Protein AF-A0A086PBG3-F1 (afdb_monomer_lite)

Structure (mmCIF, N/CA/C/O backbone):
data_AF-A0A086PBG3-F1
#
_entry.id   AF-A0A086PBG3-F1
#
loop_
_atom_site.group_PDB
_atom_site.id
_atom_site.type_symbol
_atom_site.label_atom_id
_atom_site.label_alt_id
_atom_site.label_comp_id
_atom_site.label_asym_id
_atom_site.label_entity_id
_atom_site.label_seq_id
_atom_site.pdbx_PDB_ins_code
_atom_site.Cartn_x
_atom_site.Cartn_y
_atom_site.Cartn_z
_atom_site.occupancy
_atom_site.B_iso_or_equiv
_atom_site.auth_seq_id
_atom_site.auth_comp_id
_atom_site.auth_asym_id
_atom_site.auth_atom_id
_atom_site.pdbx_PDB_model_num
ATOM 1 N N . MET A 1 1 ? -16.753 13.261 4.301 1.00 66.44 1 MET A N 1
ATOM 2 C CA . MET A 1 1 ? -16.827 11.817 3.979 1.00 66.44 1 MET A CA 1
ATOM 3 C C . MET A 1 1 ? -18.068 11.256 4.667 1.00 66.44 1 MET A C 1
ATOM 5 O O . MET A 1 1 ? -18.244 11.593 5.828 1.00 66.44 1 MET A O 1
ATOM 9 N N . ASN A 1 2 ? -18.937 10.490 3.996 1.00 90.56 2 ASN A N 1
ATOM 10 C CA . ASN A 1 2 ? -20.070 9.822 4.663 1.00 90.56 2 ASN A CA 1
ATOM 11 C C . ASN A 1 2 ? -19.728 8.345 4.951 1.00 90.56 2 ASN A C 1
ATOM 13 O O . ASN A 1 2 ? -18.817 7.789 4.334 1.00 90.56 2 ASN A O 1
ATOM 17 N N . TRP A 1 3 ? -20.451 7.720 5.884 1.00 89.38 3 TRP A N 1
ATOM 18 C CA . TRP A 1 3 ? -20.206 6.333 6.300 1.00 89.38 3 TRP A CA 1
ATOM 19 C C . TRP A 1 3 ? -20.377 5.316 5.166 1.00 89.38 3 TRP A C 1
ATOM 21 O O . TRP A 1 3 ? -19.621 4.354 5.096 1.00 89.38 3 TRP A O 1
ATOM 31 N N . LEU A 1 4 ? -21.292 5.564 4.226 1.00 94.69 4 LEU A N 1
ATOM 32 C CA . LEU A 1 4 ? -21.516 4.676 3.080 1.00 94.69 4 LEU A CA 1
ATOM 33 C C . LEU A 1 4 ? -20.349 4.683 2.080 1.00 94.69 4 LEU A C 1
ATOM 35 O O . LEU A 1 4 ? -19.981 3.634 1.565 1.00 94.69 4 LEU A O 1
ATOM 39 N N . LYS A 1 5 ? -19.713 5.835 1.836 1.00 94.50 5 LYS A N 1
ATOM 40 C CA . LYS A 1 5 ? -18.488 5.918 1.020 1.00 94.50 5 LYS A CA 1
ATOM 41 C C . LYS A 1 5 ? -17.329 5.184 1.685 1.00 94.50 5 LYS A C 1
ATOM 43 O O . LYS A 1 5 ? -16.564 4.513 1.007 1.00 94.50 5 LYS A O 1
ATOM 48 N N . LEU A 1 6 ? -17.219 5.293 3.006 1.00 93.94 6 LEU A N 1
ATOM 49 C CA . LEU A 1 6 ? -16.235 4.554 3.796 1.00 93.94 6 LEU A CA 1
ATOM 50 C C . LEU A 1 6 ? -16.459 3.039 3.725 1.00 93.94 6 LEU A C 1
ATOM 52 O O . LEU A 1 6 ? -15.504 2.297 3.523 1.00 93.94 6 LEU A O 1
ATOM 56 N N . PHE A 1 7 ? -17.712 2.595 3.817 1.00 96.12 7 PHE A N 1
ATOM 57 C CA . PHE A 1 7 ? -18.082 1.192 3.644 1.00 96.12 7 PHE A CA 1
ATOM 58 C C . PHE A 1 7 ? -17.791 0.683 2.226 1.00 96.12 7 PHE A C 1
ATOM 60 O O . PHE A 1 7 ? -17.248 -0.405 2.057 1.00 96.12 7 PHE A O 1
ATOM 67 N N . SER A 1 8 ? -18.073 1.493 1.203 1.00 96.81 8 SER A N 1
ATOM 68 C CA . SER A 1 8 ? -17.727 1.171 -0.185 1.00 96.81 8 SER A CA 1
ATOM 69 C C . SER A 1 8 ? -16.217 1.005 -0.370 1.00 96.81 8 SER A C 1
ATOM 71 O O . SER A 1 8 ? -15.796 0.023 -0.969 1.00 96.81 8 SER A O 1
ATOM 73 N N . LEU A 1 9 ? -15.402 1.922 0.169 1.00 95.19 9 LEU A N 1
ATOM 74 C CA . LEU A 1 9 ? -13.936 1.827 0.116 1.00 95.19 9 LEU A CA 1
ATOM 75 C C . LEU A 1 9 ? -13.414 0.592 0.856 1.00 95.19 9 LEU A C 1
ATOM 77 O O . LEU A 1 9 ? -12.471 -0.046 0.405 1.00 95.19 9 LEU A O 1
ATOM 81 N N . TRP A 1 10 ? -14.033 0.242 1.983 1.00 96.75 10 TRP A N 1
ATOM 82 C CA . TRP A 1 10 ? -13.711 -0.970 2.734 1.00 96.75 10 TRP A CA 1
ATOM 83 C C . TRP A 1 10 ? -13.955 -2.241 1.909 1.00 96.75 10 TRP A C 1
ATOM 85 O O . TRP A 1 10 ? -13.089 -3.113 1.854 1.00 96.75 10 TRP A O 1
ATOM 95 N N . CYS A 1 11 ? -15.100 -2.318 1.224 1.00 96.88 11 CYS A N 1
ATOM 96 C CA . CYS A 1 11 ? -15.423 -3.436 0.337 1.00 96.88 11 CYS A CA 1
ATOM 97 C C . CYS A 1 11 ? -14.499 -3.477 -0.890 1.00 96.88 11 CYS A C 1
ATOM 99 O O . CYS A 1 11 ? -14.022 -4.544 -1.261 1.00 96.88 11 CYS A O 1
ATOM 101 N N . GLU A 1 12 ? -14.208 -2.322 -1.498 1.00 96.69 12 GLU A N 1
ATOM 102 C CA . GLU A 1 12 ? -13.272 -2.202 -2.626 1.00 96.69 12 GLU A CA 1
ATOM 103 C C . GLU A 1 12 ? -11.862 -2.671 -2.244 1.00 96.69 12 GLU A C 1
ATOM 105 O O . GLU A 1 12 ? -11.199 -3.365 -3.013 1.00 96.69 12 GLU A O 1
ATOM 110 N N . ALA A 1 13 ? -11.428 -2.358 -1.022 1.00 95.69 13 ALA A N 1
ATOM 111 C CA . ALA A 1 13 ? -10.157 -2.819 -0.481 1.00 95.69 13 ALA A CA 1
ATOM 112 C C . ALA A 1 13 ? -10.096 -4.342 -0.249 1.00 95.69 13 ALA A C 1
ATOM 114 O O . ALA A 1 13 ? -9.009 -4.866 0.009 1.00 95.69 13 ALA A O 1
ATOM 115 N N . GLY A 1 14 ? -11.225 -5.050 -0.376 1.00 96.75 14 GLY A N 1
ATOM 116 C CA . GLY A 1 14 ? -11.333 -6.502 -0.235 1.00 96.75 14 GLY A CA 1
ATOM 117 C C . GLY A 1 14 ? -11.494 -6.981 1.207 1.00 96.75 14 GLY A C 1
ATOM 118 O O . GLY A 1 14 ? -11.281 -8.160 1.484 1.00 96.75 14 GLY A O 1
ATOM 119 N N . PHE A 1 15 ? -11.836 -6.090 2.139 1.00 96.56 15 PHE A N 1
ATOM 120 C CA . PHE A 1 15 ? -12.082 -6.464 3.528 1.00 96.56 15 PHE A CA 1
ATOM 121 C C . PHE A 1 15 ? -13.491 -7.042 3.716 1.00 96.56 15 PHE A C 1
ATOM 123 O O . PHE A 1 15 ? -14.414 -6.707 2.974 1.00 96.56 15 PHE A O 1
ATOM 130 N N . ASP A 1 16 ? -13.671 -7.877 4.745 1.00 97.12 16 ASP A N 1
ATOM 131 C CA . ASP A 1 16 ? -14.973 -8.467 5.076 1.00 97.12 16 ASP A CA 1
ATOM 132 C C . ASP A 1 16 ? -16.006 -7.366 5.398 1.00 97.12 16 ASP A C 1
ATOM 134 O O . ASP A 1 16 ? -15.818 -6.625 6.374 1.00 97.12 16 ASP A O 1
ATOM 138 N N . PRO A 1 17 ? -17.108 -7.245 4.630 1.00 97.00 17 PRO A N 1
ATOM 139 C CA . PRO A 1 17 ? -18.145 -6.250 4.882 1.00 97.00 17 PRO A CA 1
ATOM 140 C C . PRO A 1 17 ? -18.767 -6.355 6.281 1.00 97.00 17 PRO A C 1
ATOM 142 O O . PRO A 1 17 ? -19.120 -5.331 6.869 1.00 97.00 17 PRO A O 1
ATOM 145 N N . ALA A 1 18 ? -18.869 -7.562 6.849 1.00 96.50 18 ALA A N 1
ATOM 146 C CA . ALA A 1 18 ? -19.441 -7.758 8.180 1.00 96.50 18 ALA A CA 1
ATOM 147 C C . ALA A 1 18 ? -18.575 -7.126 9.283 1.00 96.50 18 ALA A C 1
ATOM 149 O O . ALA A 1 18 ? -19.097 -6.665 10.299 1.00 96.50 18 ALA A O 1
ATOM 150 N N . GLN A 1 19 ? -17.258 -7.037 9.067 1.00 96.44 19 GLN A N 1
ATOM 151 C CA . GLN A 1 19 ? -16.312 -6.482 10.037 1.00 96.44 19 GLN A CA 1
ATOM 152 C C . GLN A 1 19 ? -16.291 -4.954 10.076 1.00 96.44 19 GLN A C 1
ATOM 154 O O . GLN A 1 19 ? -15.722 -4.390 11.008 1.00 96.44 19 GLN A O 1
ATOM 159 N N . PHE A 1 20 ? -16.893 -4.266 9.104 1.00 96.62 20 PHE A N 1
ATOM 160 C CA . PHE A 1 20 ? -16.826 -2.806 9.022 1.00 96.62 20 PHE A CA 1
ATOM 161 C C . PHE A 1 20 ? -17.435 -2.120 10.251 1.00 96.62 20 PHE A C 1
ATOM 163 O O . PHE A 1 20 ? -16.824 -1.225 10.834 1.00 96.62 20 PHE A O 1
ATOM 170 N N . TRP A 1 21 ? -18.624 -2.563 10.672 1.00 95.56 21 TRP A N 1
ATOM 171 C CA . TRP A 1 21 ? -19.398 -1.904 11.730 1.00 95.56 21 TRP A CA 1
ATOM 172 C C . TRP A 1 21 ? -18.801 -2.070 13.131 1.00 95.56 21 TRP A C 1
ATOM 174 O O . TRP A 1 21 ? -19.156 -1.314 14.031 1.00 95.56 21 TRP A O 1
ATOM 184 N N . VAL A 1 22 ? -17.885 -3.027 13.314 1.00 96.94 22 VAL A N 1
ATOM 185 C CA . VAL A 1 22 ? -17.188 -3.257 14.590 1.00 96.94 22 VAL A CA 1
ATOM 186 C C . VAL A 1 22 ? -15.840 -2.533 14.671 1.00 96.94 22 VAL A C 1
ATOM 188 O O . VAL A 1 22 ? -15.206 -2.536 15.726 1.00 96.94 22 VAL A O 1
ATOM 191 N N . GLN A 1 23 ? -15.385 -1.892 13.587 1.00 96.25 23 GLN A N 1
ATOM 192 C CA . GLN A 1 23 ? -14.119 -1.163 13.598 1.00 96.25 23 GLN A CA 1
ATOM 193 C C . GLN A 1 23 ? -14.221 0.169 14.332 1.00 96.25 23 GLN A C 1
ATOM 195 O O . GLN A 1 23 ? -15.169 0.939 14.180 1.00 96.25 23 GLN A O 1
ATOM 200 N N . THR A 1 24 ? -13.152 0.507 15.052 1.00 96.31 24 THR A N 1
ATOM 201 C CA . THR A 1 24 ? -12.965 1.874 15.545 1.00 96.31 24 THR A CA 1
ATOM 202 C C . THR A 1 24 ? -12.444 2.775 14.419 1.00 96.31 24 THR A C 1
ATOM 204 O O . THR A 1 24 ? -11.709 2.299 13.546 1.00 96.31 24 THR A O 1
ATOM 207 N N . PRO A 1 25 ? -12.712 4.096 14.447 1.00 93.75 25 PRO A N 1
ATOM 208 C CA . PRO A 1 25 ? -12.188 5.026 13.442 1.00 93.75 25 PRO A CA 1
ATOM 209 C C . PRO A 1 25 ? -10.662 4.959 13.267 1.00 93.75 25 PRO A C 1
ATOM 211 O O . PRO A 1 25 ? -10.154 5.110 12.157 1.00 93.75 25 PRO A O 1
ATOM 214 N N . ARG A 1 26 ? -9.920 4.689 14.352 1.00 96.31 26 ARG A N 1
ATOM 215 C CA . ARG A 1 26 ? -8.458 4.532 14.326 1.00 96.31 26 ARG A CA 1
ATOM 216 C C . ARG A 1 26 ? -8.026 3.295 13.535 1.00 96.31 26 ARG A C 1
ATOM 218 O O . ARG A 1 26 ? -7.110 3.399 12.723 1.00 96.31 26 ARG A O 1
ATOM 225 N N . LEU A 1 27 ? -8.663 2.147 13.771 1.00 96.19 27 LEU A N 1
ATOM 226 C CA . LEU A 1 27 ? -8.354 0.904 13.054 1.00 96.19 27 LEU A CA 1
ATOM 227 C C . LEU A 1 27 ? -8.753 1.000 11.585 1.00 96.19 27 LEU A C 1
ATOM 229 O O . LEU A 1 27 ? -7.981 0.627 10.706 1.00 96.19 27 LEU A O 1
ATOM 233 N N . LEU A 1 28 ? -9.916 1.590 11.323 1.00 94.94 28 LEU A N 1
ATOM 234 C CA . LEU A 1 28 ? -10.400 1.815 9.974 1.00 94.94 28 LEU A CA 1
ATOM 235 C C . LEU A 1 28 ? -9.429 2.694 9.172 1.00 94.94 28 LEU A C 1
ATOM 237 O O . LEU A 1 28 ? -9.087 2.36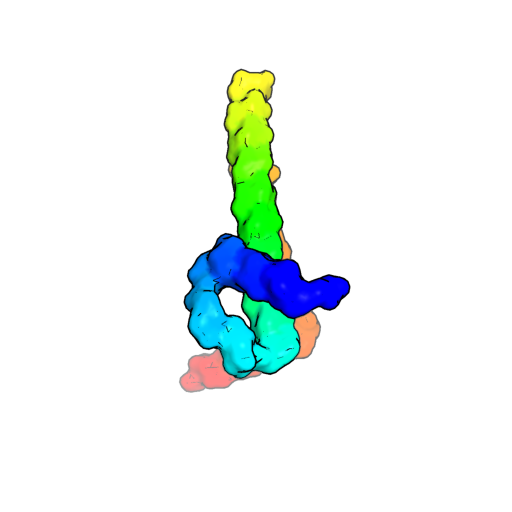0 8.038 1.00 94.94 28 LEU A O 1
ATOM 241 N N . LYS A 1 29 ? -8.932 3.786 9.773 1.00 94.75 29 LYS A N 1
ATOM 242 C CA . LYS A 1 29 ? -7.903 4.632 9.157 1.00 94.75 29 LYS A CA 1
ATOM 243 C C . LYS A 1 29 ? -6.640 3.829 8.839 1.00 94.75 29 LYS A C 1
ATOM 245 O O . LYS A 1 29 ? -6.157 3.901 7.718 1.00 94.75 29 LYS A O 1
ATOM 250 N N . ALA A 1 30 ? -6.129 3.055 9.797 1.00 96.88 30 ALA A N 1
ATOM 251 C CA . ALA A 1 30 ? -4.919 2.259 9.598 1.00 96.88 30 ALA A CA 1
ATOM 252 C C . ALA A 1 30 ? -5.068 1.240 8.452 1.00 96.88 30 ALA A C 1
ATOM 254 O O . ALA A 1 30 ? -4.168 1.116 7.622 1.00 96.88 30 ALA A O 1
ATOM 255 N N . ALA A 1 31 ? -6.213 0.557 8.367 1.00 95.88 31 ALA A N 1
ATOM 256 C CA . ALA A 1 31 ? -6.496 -0.405 7.304 1.00 95.88 31 ALA A CA 1
ATOM 257 C C . ALA A 1 31 ? -6.550 0.261 5.917 1.00 95.88 31 ALA A C 1
ATOM 259 O O . ALA A 1 31 ? -5.904 -0.201 4.975 1.00 95.88 31 ALA A O 1
ATOM 260 N N . LEU A 1 32 ? -7.279 1.376 5.794 1.00 95.25 32 LEU A N 1
ATOM 261 C CA . LEU A 1 32 ? -7.399 2.104 4.527 1.00 95.25 32 LEU A CA 1
ATOM 262 C C . LEU A 1 32 ? -6.098 2.803 4.114 1.00 95.25 32 LEU A C 1
ATOM 264 O O . LEU A 1 32 ? -5.805 2.876 2.921 1.00 95.25 32 LEU A O 1
ATOM 268 N N . ASP A 1 33 ? -5.294 3.275 5.068 1.00 96.19 33 ASP A N 1
ATOM 269 C CA . ASP A 1 33 ? -3.952 3.795 4.788 1.00 96.19 33 ASP A CA 1
ATOM 270 C C . ASP A 1 33 ? -3.067 2.688 4.197 1.00 96.19 33 ASP A C 1
ATOM 272 O O . ASP A 1 33 ? -2.417 2.901 3.173 1.00 96.19 33 ASP A O 1
ATOM 276 N N . GLY A 1 34 ? -3.095 1.486 4.784 1.00 96.06 34 GLY A N 1
ATOM 277 C CA . GLY A 1 34 ? -2.396 0.316 4.248 1.00 96.06 34 GLY A CA 1
ATOM 278 C C . GLY A 1 34 ? -2.840 -0.032 2.823 1.00 96.06 34 GLY A C 1
ATOM 279 O O . GLY A 1 34 ? -2.000 -0.214 1.940 1.00 96.06 34 GLY A O 1
ATOM 280 N N . TYR A 1 35 ? -4.153 -0.041 2.568 1.00 96.38 35 TYR A N 1
ATOM 281 C CA . TYR A 1 35 ? -4.707 -0.236 1.224 1.00 96.38 35 TYR A CA 1
ATOM 282 C C . TYR A 1 35 ? -4.213 0.828 0.232 1.00 96.38 35 TYR 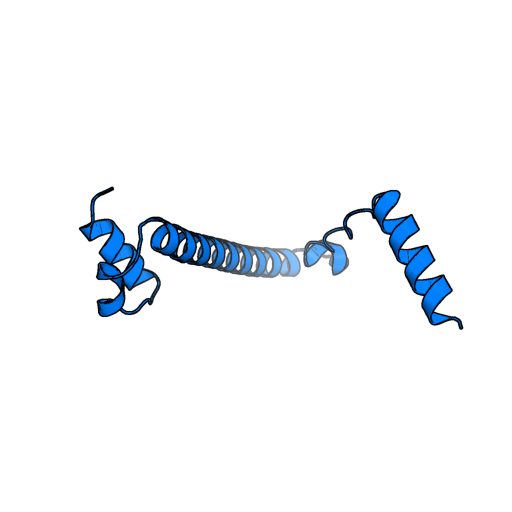A C 1
ATOM 284 O O . TYR A 1 35 ? -3.708 0.492 -0.838 1.00 96.38 35 TYR A O 1
ATOM 292 N N . SER A 1 36 ? -4.288 2.107 0.603 1.00 94.69 36 SER A N 1
ATOM 293 C CA . SER A 1 36 ? -3.842 3.228 -0.233 1.00 94.69 36 SER A CA 1
ATOM 294 C C . SER A 1 36 ? -2.360 3.118 -0.604 1.00 94.69 36 SER A C 1
ATOM 296 O O . SER A 1 36 ? -1.983 3.323 -1.760 1.00 94.69 36 SER A O 1
ATOM 298 N N . GLN A 1 37 ? -1.511 2.731 0.351 1.00 95.75 37 GLN A N 1
ATOM 299 C CA . GLN A 1 37 ? -0.083 2.533 0.103 1.00 95.75 37 GLN A CA 1
ATOM 300 C C . GLN A 1 37 ? 0.176 1.365 -0.851 1.00 95.75 37 GLN A C 1
ATOM 302 O O . GLN A 1 37 ? 0.967 1.523 -1.781 1.00 95.75 37 GLN A O 1
ATOM 307 N N . ARG A 1 38 ? -0.545 0.246 -0.697 1.00 94.38 38 ARG A N 1
ATOM 308 C CA . ARG A 1 38 ? -0.480 -0.877 -1.644 1.00 94.38 38 ARG A CA 1
ATOM 309 C C . ARG A 1 38 ? -0.843 -0.436 -3.063 1.00 94.38 38 ARG A C 1
ATOM 311 O O . ARG A 1 38 ? -0.070 -0.681 -3.982 1.00 94.38 38 ARG A O 1
ATOM 318 N N . ILE A 1 39 ? -1.965 0.265 -3.243 1.00 94.81 39 ILE A N 1
ATOM 319 C CA . ILE A 1 39 ? -2.394 0.749 -4.567 1.00 94.81 39 ILE A CA 1
ATOM 320 C C . ILE A 1 39 ? -1.343 1.669 -5.200 1.00 94.81 39 ILE A C 1
ATOM 322 O O . ILE A 1 39 ? -1.043 1.552 -6.389 1.00 94.81 39 ILE A O 1
ATOM 326 N N . ARG A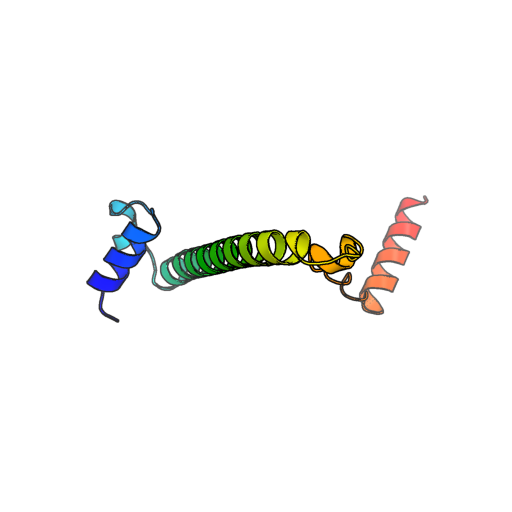 1 40 ? -0.739 2.569 -4.415 1.00 92.88 40 ARG A N 1
ATOM 327 C CA . ARG A 1 40 ? 0.338 3.449 -4.897 1.00 92.88 40 ARG A CA 1
ATOM 328 C C . ARG A 1 40 ? 1.571 2.666 -5.333 1.00 92.88 40 ARG A C 1
ATOM 330 O O . ARG A 1 40 ? 2.176 3.021 -6.344 1.00 92.88 40 ARG A O 1
ATOM 337 N N . TRP A 1 41 ? 1.948 1.633 -4.584 1.00 91.00 41 TRP A N 1
ATOM 338 C CA . TRP A 1 41 ? 3.069 0.766 -4.936 1.00 91.00 41 TRP A CA 1
ATOM 339 C C . TRP A 1 41 ? 2.789 -0.009 -6.216 1.00 91.00 41 TRP A C 1
ATOM 341 O O . TRP A 1 41 ? 3.584 0.082 -7.143 1.00 91.00 41 TRP A O 1
ATOM 351 N N . GLU A 1 42 ? 1.631 -0.658 -6.329 1.00 94.19 42 GLU A N 1
ATOM 352 C CA . GLU A 1 42 ? 1.238 -1.371 -7.550 1.00 94.19 42 GLU A CA 1
ATOM 353 C C . GLU A 1 42 ? 1.213 -0.447 -8.772 1.00 94.19 42 GLU A C 1
ATOM 355 O O . GLU A 1 42 ? 1.664 -0.819 -9.855 1.00 94.19 42 GLU A O 1
ATOM 360 N N . HIS A 1 43 ? 0.706 0.778 -8.613 1.00 92.75 43 HIS A N 1
ATOM 361 C CA . HIS A 1 43 ? 0.717 1.764 -9.686 1.00 92.75 43 HIS A CA 1
ATOM 362 C C . HIS A 1 43 ? 2.146 2.136 -10.097 1.00 92.75 43 HIS A C 1
ATOM 364 O O . HIS A 1 43 ? 2.458 2.144 -11.289 1.00 92.75 43 HIS A O 1
ATOM 370 N N . ARG A 1 44 ? 3.027 2.399 -9.123 1.00 89.88 44 ARG A N 1
ATOM 371 C CA . ARG A 1 44 ? 4.441 2.697 -9.374 1.00 89.88 44 ARG A CA 1
ATOM 372 C C . ARG A 1 44 ? 5.143 1.529 -10.059 1.00 89.88 44 ARG A C 1
ATOM 374 O O . ARG A 1 44 ? 5.861 1.765 -11.022 1.00 89.88 44 ARG A O 1
ATOM 381 N N . GLU A 1 45 ? 4.914 0.296 -9.618 1.00 89.88 45 GLU A N 1
ATOM 382 C CA . GLU A 1 45 ? 5.490 -0.891 -10.251 1.00 89.88 45 GLU A CA 1
ATOM 383 C C . GLU A 1 45 ? 5.044 -1.030 -11.706 1.00 89.88 45 GLU A C 1
ATOM 385 O O . GLU A 1 45 ? 5.886 -1.201 -12.585 1.00 89.88 45 GLU A O 1
ATOM 390 N N . ARG A 1 46 ? 3.743 -0.878 -11.992 1.00 92.50 46 ARG A N 1
ATOM 391 C CA . ARG A 1 46 ? 3.215 -0.939 -13.368 1.00 92.50 46 ARG A CA 1
ATOM 392 C C . ARG A 1 46 ? 3.805 0.155 -14.255 1.00 92.50 46 ARG A C 1
ATOM 394 O O . ARG A 1 46 ? 4.184 -0.121 -15.391 1.00 92.50 46 ARG A O 1
ATOM 401 N N . MET A 1 47 ? 3.900 1.383 -13.745 1.00 90.75 47 MET A N 1
ATOM 402 C CA . MET A 1 47 ? 4.509 2.501 -14.471 1.00 90.75 47 MET A CA 1
ATOM 403 C C . MET A 1 47 ? 5.998 2.281 -14.712 1.00 90.75 47 MET A C 1
ATOM 405 O O . MET A 1 47 ? 6.459 2.458 -15.838 1.00 90.75 47 MET A O 1
ATOM 409 N N . ASN A 1 48 ? 6.732 1.825 -13.698 1.00 86.75 48 ASN A N 1
ATOM 410 C CA . ASN A 1 48 ? 8.140 1.484 -13.834 1.00 86.75 48 ASN A CA 1
ATOM 411 C C . ASN A 1 48 ? 8.328 0.374 -14.868 1.00 86.75 48 ASN A C 1
ATOM 413 O O . ASN A 1 48 ? 9.149 0.537 -15.763 1.00 86.75 48 ASN A O 1
ATOM 417 N N . ALA A 1 49 ? 7.566 -0.717 -14.804 1.00 89.00 49 ALA A N 1
ATOM 418 C CA . ALA A 1 49 ? 7.667 -1.815 -15.762 1.00 89.00 49 ALA A CA 1
ATOM 419 C C . ALA A 1 49 ? 7.381 -1.350 -17.200 1.00 89.00 49 ALA A C 1
ATOM 421 O O . ALA A 1 49 ? 8.147 -1.660 -18.113 1.00 89.00 49 ALA A O 1
ATOM 422 N N . ALA A 1 50 ? 6.323 -0.556 -17.400 1.00 91.31 50 ALA A N 1
ATOM 423 C CA . ALA A 1 50 ? 5.965 -0.020 -18.710 1.00 91.31 50 ALA A CA 1
ATOM 424 C C . ALA A 1 50 ? 7.039 0.932 -19.261 1.00 91.31 50 ALA A C 1
ATOM 426 O O . ALA A 1 50 ? 7.439 0.815 -20.421 1.00 91.31 50 ALA A O 1
ATOM 427 N N . TRP A 1 51 ? 7.537 1.850 -18.427 1.00 87.88 51 TRP A N 1
ATOM 428 C CA . TRP A 1 51 ? 8.576 2.798 -18.819 1.00 87.88 51 TRP A CA 1
ATOM 429 C C . TRP A 1 51 ? 9.892 2.090 -19.143 1.00 87.88 51 TRP A C 1
ATOM 431 O O . TRP A 1 51 ? 10.442 2.291 -20.225 1.00 87.88 51 TRP A O 1
ATOM 441 N N . HIS A 1 52 ? 10.365 1.207 -18.259 1.00 87.00 52 HIS A N 1
ATOM 442 C CA . HIS A 1 52 ? 11.600 0.455 -18.474 1.00 87.00 52 HIS A CA 1
ATOM 443 C C . HIS A 1 52 ? 11.506 -0.437 -19.713 1.00 87.00 52 HIS A C 1
ATOM 445 O O . HIS A 1 52 ? 12.428 -0.436 -20.526 1.00 87.00 52 HIS A O 1
ATOM 451 N N . GLY A 1 53 ? 10.382 -1.134 -19.912 1.00 87.31 53 GLY A N 1
ATOM 452 C CA . GLY A 1 53 ? 10.156 -1.944 -21.108 1.00 87.31 53 GLY A CA 1
ATOM 453 C C . GLY A 1 53 ? 10.221 -1.123 -22.400 1.00 87.31 53 GLY A C 1
ATOM 454 O O . GLY A 1 53 ? 10.870 -1.529 -23.362 1.00 87.31 53 GLY A O 1
ATOM 455 N N . ALA A 1 54 ? 9.613 0.067 -22.414 1.00 89.06 54 ALA A N 1
ATOM 456 C CA . ALA A 1 54 ? 9.628 0.949 -23.580 1.00 89.06 54 ALA A CA 1
ATOM 457 C C . ALA A 1 54 ? 11.001 1.596 -23.837 1.00 89.06 54 ALA A C 1
ATOM 459 O O . ALA A 1 54 ? 11.396 1.764 -24.992 1.00 89.06 54 ALA A O 1
ATOM 460 N N . VAL A 1 55 ? 11.721 1.985 -22.782 1.00 87.56 55 VAL A N 1
ATOM 461 C CA . VAL A 1 55 ? 13.009 2.684 -22.890 1.00 87.56 55 VAL A CA 1
ATOM 462 C C . VAL A 1 55 ? 14.141 1.729 -23.251 1.00 87.56 55 VAL A C 1
ATOM 464 O O . VAL A 1 55 ? 14.936 2.060 -24.128 1.00 87.56 55 VAL A O 1
ATOM 467 N N . ILE A 1 56 ? 14.200 0.535 -22.652 1.00 86.75 56 ILE A N 1
ATOM 468 C CA . ILE A 1 56 ? 15.268 -0.441 -22.928 1.00 86.75 56 ILE A CA 1
ATOM 469 C C . ILE A 1 56 ? 15.283 -0.839 -24.408 1.00 86.75 56 ILE A C 1
ATOM 471 O O . ILE A 1 56 ? 16.354 -0.946 -24.997 1.00 86.75 56 ILE A O 1
ATOM 475 N N . GLY A 1 57 ? 14.116 -0.965 -25.046 1.00 85.75 57 GLY A N 1
ATOM 476 C CA . GLY A 1 57 ? 14.035 -1.255 -26.481 1.00 85.75 57 GLY A CA 1
ATOM 477 C C . GLY A 1 57 ? 14.533 -0.129 -27.401 1.00 85.75 57 GLY A C 1
ATOM 478 O O . GLY A 1 57 ? 14.700 -0.357 -28.595 1.00 85.75 57 GLY A O 1
ATOM 479 N N . ARG A 1 58 ? 14.751 1.087 -26.883 1.00 87.50 58 ARG A N 1
ATOM 480 C CA . ARG A 1 58 ? 15.117 2.280 -27.672 1.00 87.50 58 ARG A CA 1
ATOM 481 C C . ARG A 1 58 ? 16.552 2.754 -27.457 1.00 87.50 58 ARG A C 1
ATOM 483 O O . ARG A 1 58 ? 17.019 3.608 -28.206 1.00 87.50 58 ARG A O 1
ATOM 490 N N . ILE A 1 59 ? 17.243 2.253 -26.437 1.00 89.06 59 ILE A N 1
ATOM 491 C CA . ILE A 1 59 ? 18.589 2.706 -26.072 1.00 89.06 59 ILE A CA 1
ATOM 492 C C . ILE A 1 59 ? 19.656 1.752 -26.610 1.00 89.06 59 ILE A C 1
ATOM 494 O O . ILE A 1 59 ? 19.532 0.536 -26.521 1.00 89.06 59 ILE A O 1
ATOM 498 N N . SER A 1 60 ? 20.744 2.309 -27.138 1.00 83.19 60 SER A N 1
ATOM 499 C CA . SER A 1 60 ? 21.877 1.538 -27.669 1.00 83.19 60 SER A CA 1
ATOM 500 C C . SER A 1 60 ? 22.828 1.026 -26.583 1.00 83.19 60 SER A C 1
ATOM 502 O O . SER A 1 60 ? 23.561 0.064 -26.803 1.00 83.19 60 SER A O 1
ATOM 504 N N . LYS A 1 61 ? 22.822 1.657 -25.402 1.00 86.81 61 LYS A N 1
ATOM 505 C CA . LYS A 1 61 ? 23.618 1.255 -24.240 1.00 86.81 61 LYS A CA 1
ATOM 506 C C . LYS A 1 61 ? 22.727 1.183 -23.008 1.00 86.81 61 LYS A C 1
ATOM 508 O O . LYS A 1 61 ? 22.238 2.205 -22.533 1.00 86.81 61 LYS A O 1
ATOM 513 N N . VAL A 1 62 ? 22.534 -0.029 -22.497 1.00 82.50 62 VAL A N 1
ATOM 514 C CA . VAL A 1 62 ? 21.716 -0.281 -21.307 1.00 82.50 62 VAL A CA 1
ATOM 515 C C . VAL A 1 62 ? 22.448 0.257 -20.064 1.00 82.50 62 VAL A C 1
ATOM 517 O O . VAL A 1 62 ? 23.619 -0.080 -19.864 1.00 82.50 62 VAL A O 1
ATOM 520 N N . PRO A 1 63 ? 21.813 1.118 -19.244 1.00 82.38 63 PRO A N 1
ATOM 521 C CA . PRO A 1 63 ? 22.365 1.560 -17.970 1.00 82.38 63 PRO A CA 1
ATOM 522 C C . PRO A 1 63 ? 22.595 0.368 -17.033 1.00 82.38 63 PRO A C 1
ATOM 524 O O . PRO A 1 63 ? 21.912 -0.649 -17.155 1.00 82.38 63 PRO A O 1
ATOM 527 N N . PRO A 1 64 ? 23.533 0.465 -16.083 1.00 81.88 64 PRO A N 1
ATOM 528 C CA . PRO A 1 64 ? 23.741 -0.602 -15.115 1.00 81.88 64 PRO A CA 1
ATOM 529 C C . PRO A 1 64 ? 22.487 -0.796 -14.239 1.00 81.88 64 PRO A C 1
ATOM 531 O O . PRO A 1 64 ? 21.709 0.134 -14.006 1.00 81.88 64 PRO A O 1
ATOM 534 N N . LEU A 1 65 ? 22.265 -2.042 -13.810 1.00 75.50 65 LEU A N 1
ATOM 535 C CA . LEU A 1 65 ? 21.013 -2.498 -13.193 1.00 75.50 65 LEU A CA 1
ATOM 536 C C . LEU A 1 65 ? 20.682 -1.772 -11.879 1.00 75.50 65 LEU A C 1
ATOM 538 O O . LEU A 1 65 ? 19.515 -1.524 -11.592 1.00 75.50 65 LEU A O 1
ATOM 542 N N . ASP A 1 66 ? 21.703 -1.388 -11.116 1.00 77.00 66 ASP A N 1
ATOM 543 C CA . ASP A 1 66 ? 21.597 -0.596 -9.885 1.00 77.00 66 ASP A CA 1
ATOM 544 C C . ASP A 1 66 ? 20.938 0.774 -10.114 1.00 77.00 66 ASP A C 1
ATOM 546 O O . ASP A 1 66 ? 20.217 1.270 -9.250 1.00 77.00 66 ASP A O 1
ATOM 550 N N . ARG A 1 67 ? 21.135 1.365 -11.298 1.00 74.50 67 ARG A N 1
ATOM 551 C CA . ARG A 1 67 ? 20.485 2.619 -11.701 1.00 74.50 67 ARG A CA 1
ATOM 552 C C . ARG A 1 67 ? 19.077 2.419 -12.254 1.00 74.50 67 ARG A C 1
ATOM 554 O O . ARG A 1 67 ? 18.288 3.355 -12.196 1.00 74.50 67 ARG A O 1
ATOM 561 N N . LEU A 1 68 ? 18.772 1.241 -12.801 1.00 75.00 68 LEU A N 1
ATOM 562 C CA . LEU A 1 68 ? 17.459 0.922 -13.379 1.00 75.00 68 LEU A CA 1
ATOM 563 C C . LEU A 1 68 ? 16.452 0.465 -12.320 1.00 75.00 68 LEU A C 1
ATOM 565 O O . LEU A 1 68 ? 15.297 0.867 -12.356 1.00 75.00 68 LEU A O 1
ATOM 569 N N . LEU A 1 69 ? 16.871 -0.364 -11.363 1.00 73.38 69 LEU A N 1
ATOM 570 C CA . LEU A 1 69 ? 15.950 -0.913 -10.364 1.00 73.38 69 LEU A CA 1
ATOM 571 C C . LEU A 1 69 ? 15.521 0.100 -9.304 1.00 73.38 69 LEU A C 1
ATOM 573 O O . LEU A 1 69 ? 14.540 -0.152 -8.615 1.00 73.38 69 LEU A O 1
ATOM 577 N N . GLY A 1 70 ? 16.204 1.242 -9.213 1.00 66.31 70 GLY A N 1
ATOM 578 C CA . GLY A 1 70 ? 15.928 2.237 -8.191 1.00 66.31 70 GLY A CA 1
ATOM 579 C C . GLY A 1 70 ? 16.271 1.705 -6.799 1.00 66.31 70 GLY A C 1
ATOM 580 O O . GLY A 1 70 ? 15.509 0.967 -6.193 1.00 66.31 70 GLY A O 1
ATOM 581 N N . GLU A 1 71 ? 17.407 2.177 -6.291 1.00 62.09 71 GLU A N 1
ATOM 582 C CA . GLU A 1 71 ? 17.760 2.255 -4.870 1.00 62.09 71 GLU A CA 1
ATOM 583 C C . GLU A 1 71 ? 18.167 0.951 -4.155 1.00 62.09 71 GLU A C 1
ATOM 585 O O . GLU A 1 71 ? 17.401 0.018 -3.939 1.00 62.09 71 GLU A O 1
ATOM 590 N N . ARG A 1 72 ? 19.368 0.982 -3.567 1.00 49.72 72 ARG A N 1
ATOM 591 C CA . ARG A 1 72 ? 19.423 0.653 -2.143 1.00 49.72 72 ARG A CA 1
ATOM 592 C C . ARG A 1 72 ? 18.908 1.899 -1.445 1.00 49.72 72 ARG A C 1
ATOM 594 O O . ARG A 1 72 ? 19.509 2.955 -1.640 1.00 49.72 72 ARG A O 1
ATOM 601 N N . SER A 1 73 ? 17.855 1.793 -0.634 1.00 55.22 73 SER A N 1
ATOM 602 C CA . SER A 1 73 ? 17.718 2.712 0.494 1.00 55.22 73 SER A CA 1
ATOM 603 C C . SER A 1 73 ? 19.105 2.754 1.119 1.00 55.22 73 SER A C 1
ATOM 605 O O . SER A 1 73 ? 19.596 1.703 1.552 1.00 55.22 73 SER A O 1
ATOM 607 N N . GLY A 1 74 ? 19.807 3.887 1.026 1.00 53.09 74 GLY A N 1
ATOM 608 C CA . GLY A 1 74 ? 21.060 4.032 1.748 1.00 53.09 74 GLY A CA 1
ATOM 609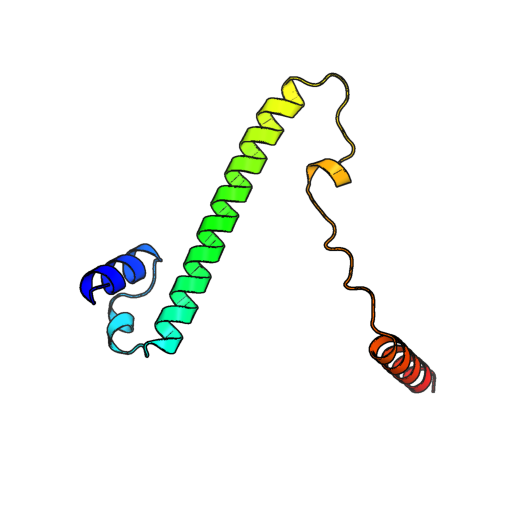 C C . GLY A 1 74 ? 20.743 3.576 3.160 1.00 53.09 74 GLY A C 1
ATOM 610 O O . GLY A 1 74 ? 19.752 4.048 3.718 1.00 53.09 74 GLY A O 1
ATOM 611 N N . GLN A 1 75 ? 21.452 2.559 3.663 1.00 58.88 75 GLN A N 1
ATOM 612 C CA . GLN A 1 75 ? 21.334 2.202 5.072 1.00 58.8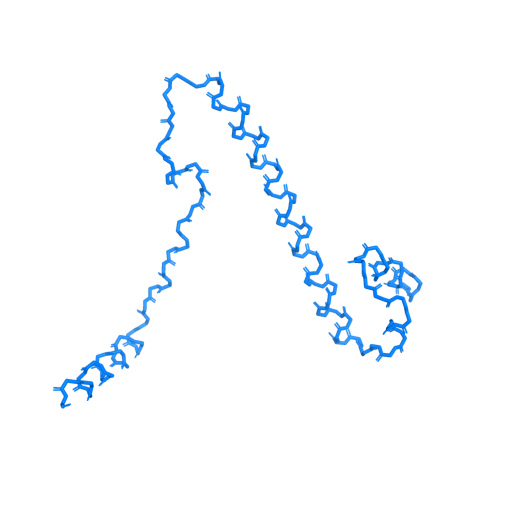8 75 GLN A CA 1
ATOM 613 C C . GLN A 1 75 ? 21.373 3.528 5.822 1.00 58.88 75 GLN A C 1
ATOM 615 O O . GLN A 1 75 ? 22.297 4.310 5.570 1.00 58.88 75 GLN A O 1
ATOM 620 N N . GLU A 1 76 ? 20.336 3.832 6.610 1.00 66.00 76 GLU A N 1
ATOM 621 C CA . GLU A 1 76 ? 20.347 5.047 7.418 1.00 66.00 76 GLU A CA 1
ATOM 622 C C . GLU A 1 76 ? 21.702 5.079 8.117 1.00 66.00 76 GLU A C 1
ATOM 624 O O . GLU A 1 76 ? 22.108 4.086 8.733 1.00 66.00 76 GLU A O 1
ATOM 629 N N . ALA A 1 77 ? 22.461 6.154 7.892 1.00 73.19 77 ALA A N 1
ATOM 630 C CA . ALA A 1 77 ? 23.789 6.263 8.463 1.00 73.19 77 ALA A CA 1
ATOM 631 C C . ALA A 1 77 ? 23.640 6.085 9.975 1.00 73.19 77 ALA A C 1
ATOM 633 O O . ALA A 1 77 ? 22.846 6.795 10.595 1.00 73.19 77 ALA A O 1
ATOM 634 N N . GLN A 1 78 ? 24.348 5.105 10.546 1.00 80.94 78 GLN A N 1
ATOM 635 C CA . GLN A 1 78 ? 24.236 4.839 11.973 1.00 80.94 78 GLN A CA 1
ATOM 636 C C . GLN A 1 78 ? 24.585 6.112 12.744 1.00 80.94 78 GLN A C 1
ATOM 638 O O . GLN A 1 78 ? 25.619 6.733 12.485 1.00 80.94 78 GLN A O 1
ATOM 643 N N . THR A 1 79 ? 23.737 6.501 13.692 1.00 88.19 79 THR A N 1
ATOM 644 C CA . THR A 1 79 ? 24.068 7.608 14.591 1.00 88.19 79 THR A CA 1
ATOM 645 C C . THR A 1 79 ? 25.259 7.213 15.475 1.00 88.19 79 THR A C 1
ATOM 647 O O . THR A 1 79 ? 25.500 6.016 15.692 1.00 88.19 79 THR A O 1
ATOM 650 N N . PRO A 1 80 ? 26.018 8.178 16.025 1.00 86.31 80 PRO A N 1
ATOM 651 C CA . PRO A 1 80 ? 27.117 7.878 16.944 1.00 86.31 80 PRO A CA 1
ATOM 652 C C . PRO A 1 80 ? 26.696 6.963 18.106 1.00 86.31 80 PRO A C 1
ATOM 654 O O . PRO A 1 80 ? 27.437 6.056 18.487 1.00 86.31 80 PRO A O 1
ATOM 657 N N . GLU A 1 81 ? 25.478 7.134 18.623 1.00 89.62 81 GLU A N 1
ATOM 658 C CA . GLU A 1 81 ? 24.919 6.300 19.691 1.00 89.62 81 GLU A CA 1
ATOM 659 C C . GLU A 1 81 ? 24.703 4.851 19.232 1.00 89.62 81 GLU A C 1
ATOM 661 O O . GLU A 1 81 ? 25.026 3.910 19.959 1.00 89.62 81 GLU A O 1
ATOM 666 N N . GLN A 1 82 ? 24.206 4.657 18.006 1.00 89.69 82 GLN A N 1
ATOM 667 C CA . GLN A 1 82 ? 24.006 3.330 17.419 1.00 89.69 82 GLN A CA 1
ATOM 668 C C . GLN A 1 82 ? 25.338 2.602 17.189 1.00 89.69 82 GLN A C 1
ATOM 670 O O . GLN A 1 82 ? 25.419 1.390 17.400 1.00 89.69 82 GLN A O 1
ATOM 675 N N . MET A 1 83 ? 26.396 3.328 16.810 1.00 88.00 83 MET A N 1
ATOM 676 C CA . MET A 1 83 ? 27.739 2.759 16.647 1.00 88.00 83 MET A CA 1
ATOM 677 C C . MET A 1 83 ? 28.326 2.284 17.982 1.00 88.00 83 MET A C 1
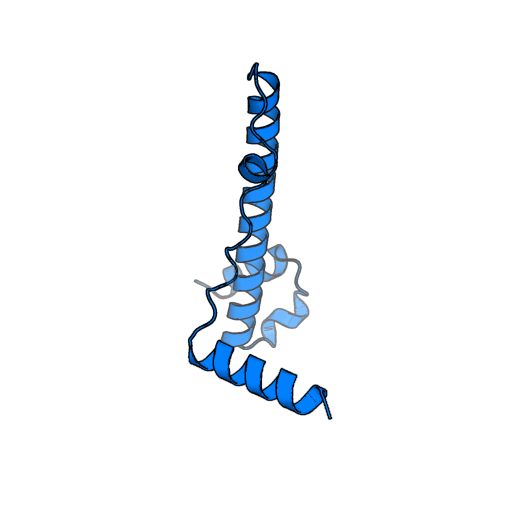ATOM 679 O O . MET A 1 83 ? 28.861 1.176 18.061 1.00 88.00 83 MET A O 1
ATOM 683 N N . ILE A 1 84 ? 28.192 3.089 19.042 1.00 92.62 84 ILE A N 1
ATOM 684 C CA . ILE A 1 84 ? 28.671 2.736 20.388 1.00 92.62 84 ILE A CA 1
ATOM 685 C C . ILE A 1 84 ? 27.933 1.499 20.911 1.00 92.62 84 ILE A C 1
ATOM 687 O O . ILE A 1 84 ? 28.573 0.562 21.395 1.00 92.62 84 ILE A O 1
ATOM 691 N N . ALA A 1 85 ? 26.606 1.454 20.766 1.00 90.00 85 ALA A N 1
ATOM 692 C CA . ALA A 1 85 ? 25.806 0.304 21.180 1.00 90.00 85 ALA A CA 1
ATOM 693 C C . ALA A 1 85 ? 26.220 -0.980 20.435 1.00 90.00 85 ALA A C 1
ATOM 695 O O . ALA A 1 85 ? 26.407 -2.027 21.057 1.00 90.00 85 ALA A O 1
ATOM 696 N N . ALA A 1 86 ? 26.444 -0.903 19.119 1.00 88.62 86 ALA A N 1
ATOM 697 C CA . ALA A 1 86 ? 26.909 -2.042 18.327 1.00 88.62 86 ALA A CA 1
ATOM 698 C C . ALA A 1 86 ? 28.295 -2.542 18.776 1.00 88.62 86 ALA A C 1
ATOM 700 O O . ALA A 1 86 ? 28.513 -3.751 18.890 1.00 88.62 86 ALA A O 1
ATOM 701 N N . MET A 1 87 ? 29.222 -1.629 19.086 1.00 87.81 87 MET A N 1
ATOM 702 C CA . MET A 1 87 ? 30.551 -1.980 19.599 1.00 87.81 87 MET A CA 1
ATOM 703 C C . MET A 1 87 ? 30.491 -2.670 20.965 1.00 87.81 87 MET A C 1
ATOM 705 O O . MET A 1 87 ? 31.212 -3.642 21.190 1.00 87.81 87 MET A O 1
ATOM 709 N N . GLN A 1 88 ? 29.621 -2.208 21.866 1.00 90.06 88 GLN A N 1
ATOM 710 C CA . GLN A 1 88 ? 29.434 -2.824 23.182 1.00 90.06 88 GLN A CA 1
ATOM 711 C C . GLN A 1 88 ? 28.884 -4.249 23.074 1.00 90.06 88 GLN A C 1
ATOM 713 O O . GLN A 1 88 ? 29.369 -5.147 23.762 1.00 90.06 88 GLN A O 1
ATOM 718 N N . ILE A 1 89 ? 27.925 -4.474 22.171 1.00 87.12 89 ILE A N 1
ATOM 719 C CA . ILE A 1 89 ? 27.373 -5.806 21.897 1.00 87.12 89 ILE A CA 1
ATOM 720 C C . ILE A 1 89 ? 28.472 -6.738 21.370 1.00 87.12 89 ILE A C 1
ATOM 722 O O . ILE A 1 89 ? 28.670 -7.820 21.917 1.00 87.12 89 ILE A O 1
ATOM 726 N N . LEU A 1 90 ? 29.249 -6.300 20.373 1.00 85.38 90 LEU A N 1
ATOM 727 C CA . LEU A 1 90 ? 30.350 -7.092 19.808 1.00 85.38 90 LEU A CA 1
ATOM 728 C C . LEU A 1 90 ? 31.436 -7.426 20.839 1.00 85.38 90 LEU A C 1
ATOM 730 O O . LEU A 1 90 ? 31.972 -8.535 20.831 1.00 85.38 90 LEU A O 1
ATOM 734 N N . ALA A 1 91 ? 31.757 -6.488 21.732 1.00 84.31 91 ALA A N 1
ATOM 735 C CA . ALA A 1 91 ? 32.710 -6.711 22.815 1.00 84.31 91 ALA A CA 1
ATOM 736 C C . ALA A 1 91 ? 32.189 -7.723 23.851 1.00 84.31 91 ALA A C 1
ATOM 738 O O . ALA A 1 91 ? 32.969 -8.520 24.370 1.00 84.31 91 ALA A O 1
ATOM 739 N N . ALA A 1 92 ? 30.881 -7.727 24.124 1.00 75.19 92 ALA A N 1
ATOM 740 C CA . ALA A 1 92 ? 30.247 -8.671 25.041 1.00 75.19 92 ALA A CA 1
ATOM 741 C C . ALA A 1 92 ? 30.132 -10.090 24.458 1.00 75.19 92 ALA A C 1
ATOM 743 O O . ALA A 1 92 ? 30.265 -11.060 25.195 1.00 75.19 92 ALA A O 1
ATOM 744 N N . THR A 1 93 ? 29.929 -10.226 23.143 1.00 71.94 93 THR A N 1
ATOM 745 C CA . THR A 1 93 ? 29.847 -11.531 22.457 1.00 71.94 93 THR A CA 1
ATOM 746 C C . THR A 1 93 ? 31.207 -12.227 22.321 1.00 71.94 93 THR A C 1
ATOM 748 O O . THR A 1 93 ? 31.261 -13.425 22.066 1.00 71.94 93 THR A O 1
ATOM 751 N N . LYS A 1 94 ? 32.320 -11.504 22.494 1.00 57.03 94 LYS A N 1
ATOM 752 C CA . LYS A 1 94 ? 33.686 -12.037 22.347 1.00 57.03 94 LYS A CA 1
ATOM 753 C C . LYS A 1 94 ? 34.283 -12.627 23.640 1.00 57.03 94 LYS A C 1
ATOM 755 O O . LYS A 1 94 ? 35.504 -12.759 23.716 1.00 57.03 94 LYS A O 1
ATOM 760 N N . ARG A 1 95 ? 33.451 -12.934 24.641 1.00 50.31 95 ARG A N 1
ATOM 761 C CA . ARG A 1 95 ? 33.838 -13.579 25.907 1.00 50.31 95 ARG A CA 1
ATOM 762 C C . ARG A 1 95 ? 33.473 -15.053 25.938 1.00 50.31 95 ARG A C 1
ATOM 764 O O . ARG A 1 95 ? 32.368 -15.384 25.462 1.00 50.31 95 ARG A O 1
#

Sequence (95 aa):
MNWLKLFSLWCEAGFDPAQFWVQTPRLLKAALDGYSQRIRWEHRERMNAAWHGAVIGRISKVPPLDRLLGERSGQEAQTPEQMIAAMQILAATKR

Foldseek 3Di:
DDVVVLLVLCVVLVHDSVCSVVDDPVVSVVSSVVSVVVVVVVVVVVVLVVVCVVVVVPDPDDDDVPVSVDDDPPPPPQDPVNVVVVVVVVVVVVD

Secondary structure (DSSP, 8-state):
--HHHHHHHHHHTT--GGGGGG--HHHHHHHHHHHHHHHHHHHHHHHHHHHHHHHHTT-SSPPPHHHHS------PPPPHHHHHHHHHHHHHHT-

Organism: Sphingobium herbicidovorans (strain ATCC 700291 / DSM 11019 / CCUG 56400 / KCTC 2939 / LMG 18315 / NBRC 16415 / MH) (NCBI:txid1219045)

pLDDT: mean 86.8, std 11.74, range [49.72, 97.12]

Radius of gyration: 22.74 Å; chains: 1; bounding box: 55×25×54 Å